Protein AF-A0A0F0GTG3-F1 (afdb_monomer_lite)

Structure (mmCIF, N/CA/C/O backbone):
data_AF-A0A0F0GTG3-F1
#
_entry.id   AF-A0A0F0GTG3-F1
#
loop_
_atom_site.group_PDB
_atom_site.id
_atom_site.type_symbol
_atom_site.label_atom_id
_atom_site.label_alt_id
_atom_site.label_comp_id
_atom_site.label_asym_id
_atom_site.label_entity_id
_atom_site.label_seq_id
_atom_site.pdbx_PDB_ins_code
_atom_site.Cartn_x
_atom_site.Cartn_y
_atom_site.Cartn_z
_atom_site.occupancy
_atom_site.B_iso_or_equiv
_atom_site.auth_seq_id
_atom_site.auth_comp_id
_atom_site.auth_asym_id
_atom_site.auth_atom_id
_atom_site.pdbx_PDB_model_num
ATOM 1 N N . MET A 1 1 ? -0.397 -5.990 19.016 1.00 82.50 1 MET A N 1
ATOM 2 C CA . MET A 1 1 ? -0.542 -4.554 19.360 1.00 82.50 1 MET A CA 1
ATOM 3 C C . MET A 1 1 ? -2.013 -4.167 19.309 1.00 82.50 1 MET A C 1
ATOM 5 O O . MET A 1 1 ? -2.714 -4.685 18.455 1.00 82.50 1 MET A O 1
ATOM 9 N N . ILE A 1 2 ? -2.481 -3.289 20.201 1.00 82.50 2 ILE A N 1
ATOM 10 C CA . ILE A 1 2 ? -3.852 -2.751 20.174 1.00 82.50 2 ILE A CA 1
ATOM 11 C C . ILE A 1 2 ? -3.775 -1.241 19.950 1.00 82.50 2 ILE A C 1
ATOM 13 O O . ILE A 1 2 ? -3.012 -0.567 20.640 1.00 82.50 2 ILE A O 1
ATOM 17 N N . GLY A 1 3 ? -4.567 -0.732 19.010 1.00 85.25 3 GLY A N 1
ATOM 18 C CA . GLY A 1 3 ? -4.735 0.693 18.735 1.00 85.25 3 GLY A CA 1
ATOM 19 C C . GLY A 1 3 ? -6.206 1.095 18.783 1.00 85.25 3 GLY A C 1
ATOM 20 O O . GLY A 1 3 ? -7.095 0.261 18.597 1.00 85.25 3 GLY A O 1
ATOM 21 N N . VAL A 1 4 ? -6.467 2.375 19.043 1.00 87.44 4 VAL A N 1
ATOM 22 C CA . VAL A 1 4 ? -7.812 2.954 18.969 1.00 87.44 4 VAL A CA 1
ATOM 23 C C . VAL A 1 4 ? -7.800 4.052 17.920 1.00 87.44 4 VAL A C 1
ATOM 25 O O . VAL A 1 4 ? -6.961 4.944 17.979 1.00 87.44 4 VAL A O 1
ATOM 28 N N . MET A 1 5 ? -8.735 3.971 16.981 1.00 88.19 5 MET A N 1
ATOM 29 C CA . MET A 1 5 ? -8.921 4.921 15.889 1.00 88.19 5 MET A CA 1
ATOM 30 C C . MET A 1 5 ? -10.388 5.333 15.841 1.00 88.19 5 MET A C 1
ATOM 32 O O . MET A 1 5 ? -11.281 4.520 16.082 1.00 88.19 5 MET A O 1
ATOM 36 N N . SER A 1 6 ? -10.660 6.593 15.535 1.00 90.12 6 SER A N 1
ATOM 37 C CA . SER A 1 6 ? -12.012 7.047 15.231 1.00 90.12 6 SER A CA 1
ATOM 38 C C . SER A 1 6 ? -12.576 6.320 14.003 1.00 90.12 6 SER A C 1
ATOM 40 O O . SER A 1 6 ? -11.860 5.680 13.230 1.00 90.12 6 SER A O 1
ATOM 42 N N . ARG A 1 7 ? -13.897 6.400 13.824 1.00 90.06 7 ARG A N 1
ATOM 43 C CA . ARG A 1 7 ? -14.556 5.785 12.663 1.00 90.06 7 ARG A CA 1
ATOM 44 C C . ARG A 1 7 ? -14.079 6.411 11.355 1.00 90.06 7 ARG A C 1
ATOM 46 O O . ARG A 1 7 ? -13.767 5.670 10.432 1.00 90.06 7 ARG A O 1
ATOM 53 N N . ASP A 1 8 ? -13.942 7.732 11.328 1.00 90.44 8 ASP A N 1
ATOM 54 C CA . ASP A 1 8 ? -13.494 8.479 10.152 1.00 90.44 8 ASP A CA 1
ATOM 55 C C . ASP A 1 8 ? -12.066 8.074 9.752 1.00 90.44 8 ASP A C 1
ATOM 57 O O . ASP A 1 8 ? -11.783 7.852 8.579 1.00 90.44 8 ASP A O 1
ATOM 61 N N . GLU A 1 9 ? -11.178 7.879 10.731 1.00 90.44 9 GLU A N 1
ATOM 62 C CA . GLU A 1 9 ? -9.817 7.376 10.507 1.00 90.44 9 GLU A CA 1
ATOM 63 C C . GLU A 1 9 ? -9.803 5.946 9.942 1.00 90.44 9 GLU A C 1
ATOM 65 O O . GLU A 1 9 ? -9.003 5.632 9.059 1.00 90.44 9 GLU A O 1
ATOM 70 N N . ILE A 1 10 ? -10.702 5.073 10.414 1.00 92.00 10 ILE A N 1
ATOM 71 C CA . ILE A 1 10 ? -10.854 3.709 9.884 1.00 92.00 10 ILE A CA 1
ATOM 72 C C . ILE A 1 10 ? -11.375 3.739 8.442 1.00 92.00 10 ILE A C 1
ATOM 74 O O . ILE A 1 10 ? -10.880 2.990 7.600 1.00 92.00 10 ILE A O 1
ATOM 78 N N . GLU A 1 11 ? -12.374 4.570 8.147 1.00 91.94 11 GLU A N 1
ATOM 79 C CA . GLU A 1 11 ? -12.932 4.721 6.799 1.00 91.94 11 GLU A CA 1
ATOM 80 C C . GLU A 1 11 ? -11.902 5.296 5.824 1.00 91.94 11 GLU A C 1
ATOM 82 O O . GLU A 1 11 ? -11.742 4.777 4.717 1.00 91.94 11 GLU A O 1
ATOM 87 N N . LEU A 1 12 ? -11.141 6.302 6.259 1.00 92.88 12 LEU A N 1
ATOM 88 C CA . LEU A 1 12 ? -10.062 6.886 5.474 1.00 92.88 12 LEU A CA 1
ATOM 89 C C . LEU A 1 12 ? -8.970 5.851 5.169 1.00 92.88 12 LEU A C 1
ATOM 91 O O . LEU A 1 12 ? -8.564 5.703 4.016 1.00 92.88 12 LEU A O 1
ATOM 95 N N . LEU A 1 13 ? -8.545 5.070 6.168 1.00 93.62 13 LEU A N 1
ATOM 96 C CA . LEU A 1 13 ? -7.540 4.026 5.966 1.00 93.62 13 LEU A CA 1
ATOM 97 C C . LEU A 1 13 ? -8.042 2.900 5.051 1.00 93.62 13 LEU A C 1
ATOM 99 O O . LEU A 1 13 ? -7.274 2.409 4.222 1.00 93.62 13 LEU A O 1
ATOM 103 N N . ARG A 1 14 ? -9.328 2.521 5.138 1.00 95.25 14 ARG A N 1
ATOM 104 C CA . ARG A 1 14 ? -9.941 1.602 4.159 1.00 95.25 14 ARG A CA 1
ATOM 105 C C . ARG A 1 14 ? -9.868 2.174 2.754 1.00 95.25 14 ARG A C 1
ATOM 107 O O . ARG A 1 14 ? -9.417 1.475 1.859 1.00 95.25 14 ARG A O 1
ATOM 114 N N . SER A 1 15 ? -10.255 3.437 2.574 1.00 95.75 15 SER A N 1
ATOM 115 C CA . SER A 1 15 ? -10.224 4.094 1.266 1.00 95.75 15 SER A CA 1
ATOM 116 C 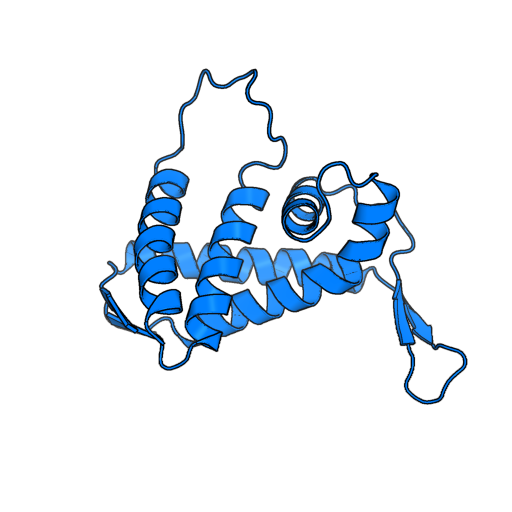C . SER A 1 15 ? -8.816 4.100 0.667 1.00 95.75 15 SER A C 1
ATOM 118 O O . SER A 1 15 ? -8.661 3.852 -0.529 1.00 95.75 15 SER A O 1
ATOM 120 N N . TYR A 1 16 ? -7.785 4.355 1.476 1.00 95.75 16 TYR A N 1
ATOM 121 C CA . TYR A 1 16 ? -6.400 4.282 1.015 1.00 95.75 16 TYR A CA 1
ATOM 122 C C . TYR A 1 16 ? -5.975 2.855 0.659 1.00 95.75 16 TYR A C 1
ATOM 124 O O . TYR A 1 16 ? -5.391 2.641 -0.404 1.00 95.75 16 TYR A O 1
ATOM 132 N N . ALA A 1 17 ? -6.297 1.872 1.502 1.00 96.94 17 ALA A N 1
ATOM 133 C CA . ALA A 1 17 ? -5.963 0.476 1.243 1.00 96.94 17 ALA A CA 1
ATOM 134 C C . ALA A 1 17 ? -6.666 -0.062 -0.016 1.00 96.94 17 ALA A C 1
ATOM 136 O O . ALA A 1 17 ? -6.006 -0.642 -0.877 1.00 96.94 17 ALA A O 1
ATOM 137 N N . ASP A 1 18 ? -7.966 0.190 -0.176 1.00 97.88 18 ASP A N 1
ATOM 138 C CA . ASP A 1 18 ? -8.721 -0.165 -1.383 1.00 97.88 18 ASP A CA 1
ATOM 139 C C . ASP A 1 18 ? -8.161 0.548 -2.623 1.00 97.88 18 ASP A C 1
ATOM 141 O O . ASP A 1 18 ? -7.997 -0.068 -3.680 1.00 97.88 18 ASP A O 1
ATOM 145 N N . GLY A 1 19 ? -7.803 1.830 -2.492 1.00 97.06 19 GLY A N 1
ATOM 146 C CA . GLY A 1 19 ? -7.165 2.609 -3.551 1.00 97.06 19 GLY A CA 1
ATOM 147 C C . GLY A 1 19 ? -5.839 2.004 -4.017 1.00 97.06 19 GLY A C 1
ATOM 148 O O . GLY A 1 19 ? -5.613 1.888 -5.224 1.00 97.06 19 GLY A O 1
ATOM 149 N N . LEU A 1 20 ? -4.990 1.559 -3.086 1.00 96.75 20 LEU A N 1
ATOM 150 C CA . LEU A 1 20 ? -3.725 0.891 -3.404 1.00 96.75 20 LEU A CA 1
ATOM 151 C C . LEU A 1 20 ? -3.928 -0.488 -4.034 1.00 96.75 20 LEU A C 1
ATOM 153 O O . LEU A 1 20 ? -3.237 -0.809 -5.002 1.00 96.75 20 LEU A O 1
ATOM 157 N N . VAL A 1 21 ? -4.888 -1.283 -3.545 1.00 97.88 21 VAL A N 1
ATOM 158 C CA . VAL A 1 21 ? -5.248 -2.565 -4.177 1.00 97.88 21 VAL A CA 1
ATOM 159 C C . VAL A 1 21 ? -5.666 -2.329 -5.624 1.00 97.88 21 VAL A C 1
ATOM 161 O O . VAL A 1 21 ? -5.110 -2.953 -6.526 1.00 97.88 21 VAL A O 1
ATOM 164 N N . LEU A 1 22 ? -6.582 -1.388 -5.859 1.00 97.25 22 LEU A N 1
ATOM 165 C CA . LEU A 1 22 ? -7.077 -1.077 -7.197 1.00 97.25 22 LEU A CA 1
ATOM 166 C C . LEU A 1 22 ? -5.963 -0.559 -8.118 1.00 97.25 22 LEU A C 1
ATOM 168 O O . LEU A 1 22 ? -5.884 -0.974 -9.275 1.00 97.25 22 LEU A O 1
ATOM 172 N N . LEU A 1 23 ? -5.106 0.339 -7.621 1.00 95.31 23 LEU A N 1
ATOM 173 C CA . LEU A 1 23 ? -3.974 0.886 -8.372 1.00 95.31 23 LEU A CA 1
ATOM 174 C C . LEU A 1 23 ? -3.011 -0.227 -8.806 1.00 95.31 23 LEU A C 1
ATOM 176 O O . LEU A 1 23 ? -2.687 -0.336 -9.992 1.00 95.31 23 LEU A O 1
ATOM 180 N N . ALA A 1 24 ? -2.605 -1.078 -7.861 1.00 95.50 24 ALA A N 1
ATOM 181 C CA . ALA A 1 24 ? -1.692 -2.186 -8.104 1.00 95.50 24 ALA A CA 1
ATOM 182 C C . ALA A 1 24 ? -2.300 -3.221 -9.060 1.00 95.50 24 ALA A C 1
ATOM 184 O O . ALA A 1 24 ? -1.681 -3.567 -10.064 1.00 95.50 24 ALA A O 1
ATOM 185 N N . GLU A 1 25 ? -3.524 -3.689 -8.801 1.00 95.12 25 GLU A N 1
ATOM 186 C CA . GLU A 1 25 ? -4.197 -4.689 -9.638 1.00 95.12 25 GLU A CA 1
ATOM 187 C C . GLU A 1 25 ? -4.412 -4.195 -11.066 1.00 95.12 25 GLU A C 1
ATOM 189 O O . GLU A 1 25 ? -4.151 -4.928 -12.021 1.00 95.12 25 GLU A O 1
ATOM 194 N N . ARG A 1 26 ? -4.846 -2.940 -11.236 1.00 93.88 26 ARG A N 1
ATOM 195 C CA . ARG A 1 26 ? -5.077 -2.361 -12.562 1.00 93.88 26 ARG A CA 1
ATOM 196 C C . ARG A 1 26 ? -3.793 -2.288 -13.379 1.00 93.88 26 ARG A C 1
ATOM 198 O O . ARG A 1 26 ? -3.832 -2.506 -14.591 1.00 93.88 26 ARG A O 1
ATOM 205 N N . TRP A 1 27 ? -2.670 -1.970 -12.744 1.00 92.94 27 TRP A N 1
ATOM 206 C CA . TRP A 1 27 ? -1.383 -1.958 -13.428 1.00 92.94 27 TRP A CA 1
ATOM 207 C C . TRP A 1 27 ? -0.883 -3.378 -13.717 1.00 92.94 27 TRP A C 1
ATOM 209 O O . TRP A 1 27 ? -0.490 -3.673 -14.844 1.00 92.94 27 TRP A O 1
ATOM 219 N N . LEU A 1 28 ? -0.985 -4.292 -12.748 1.00 92.56 28 LEU A N 1
ATOM 220 C CA . LEU A 1 28 ? -0.588 -5.694 -12.910 1.00 92.56 28 LEU A CA 1
ATOM 221 C C . LEU A 1 28 ? -1.405 -6.418 -13.987 1.00 92.56 28 LEU A C 1
ATOM 223 O O . LEU A 1 28 ? -0.856 -7.258 -14.693 1.00 92.56 28 LEU A O 1
ATOM 227 N N . ALA A 1 29 ? -2.675 -6.057 -14.181 1.00 92.31 29 ALA A N 1
ATOM 228 C CA . ALA A 1 29 ? -3.518 -6.593 -15.251 1.00 92.31 29 ALA A CA 1
ATOM 229 C C . ALA A 1 29 ? -3.000 -6.268 -16.667 1.00 92.31 29 ALA A C 1
ATOM 231 O O . ALA A 1 29 ? -3.397 -6.925 -17.627 1.00 92.31 29 ALA A O 1
ATOM 232 N N . ARG A 1 30 ? -2.116 -5.268 -16.808 1.00 89.62 30 ARG A N 1
ATOM 233 C CA . ARG A 1 30 ? -1.434 -4.932 -18.070 1.00 89.62 30 ARG A CA 1
ATOM 234 C C . ARG A 1 30 ? -0.131 -5.707 -18.263 1.00 89.62 30 ARG A C 1
ATOM 236 O O . ARG A 1 30 ? 0.420 -5.695 -19.359 1.00 89.62 30 ARG A O 1
ATOM 243 N N . CYS A 1 31 ? 0.380 -6.352 -17.216 1.00 90.69 31 CYS A N 1
ATOM 244 C CA . CYS A 1 31 ? 1.591 -7.154 -17.298 1.00 90.69 31 CYS A CA 1
ATOM 245 C C . CYS A 1 31 ? 1.292 -8.512 -17.930 1.00 90.69 31 CYS A C 1
ATOM 247 O O . CYS A 1 31 ? 0.232 -9.104 -17.718 1.00 90.69 31 CYS A O 1
ATOM 249 N N . ARG A 1 32 ? 2.269 -9.057 -18.653 1.00 89.19 32 ARG A N 1
ATOM 250 C CA . ARG A 1 32 ? 2.193 -10.423 -19.175 1.00 89.19 32 ARG A CA 1
ATOM 251 C C . ARG A 1 32 ? 2.951 -11.388 -18.279 1.00 89.19 32 ARG A C 1
ATOM 253 O O . ARG A 1 32 ? 4.015 -11.066 -17.752 1.00 89.19 32 ARG A O 1
ATOM 260 N N . TRP A 1 33 ? 2.441 -12.607 -18.149 1.00 87.50 33 TRP A N 1
ATOM 261 C CA . TRP A 1 33 ? 3.200 -13.692 -17.540 1.00 87.50 33 TRP A CA 1
ATOM 262 C C . TRP A 1 33 ? 4.204 -14.255 -18.547 1.00 87.50 33 TRP A C 1
ATOM 264 O O . TRP A 1 33 ? 3.827 -14.688 -19.635 1.00 87.50 33 TRP A O 1
ATOM 274 N N . VAL A 1 34 ? 5.481 -14.278 -18.175 1.00 85.94 34 VAL A N 1
ATOM 275 C CA . VAL A 1 34 ? 6.548 -14.904 -18.958 1.00 85.94 34 VAL A CA 1
ATOM 276 C C . VAL A 1 34 ? 6.988 -16.168 -18.234 1.00 85.94 34 VAL A C 1
ATOM 278 O O . VAL A 1 34 ? 7.521 -16.102 -17.127 1.00 85.94 34 VAL A O 1
ATOM 281 N N . THR A 1 35 ? 6.768 -17.326 -18.856 1.00 86.94 35 THR A N 1
ATOM 282 C CA . THR A 1 35 ? 7.253 -18.617 -18.352 1.00 86.94 35 THR A CA 1
ATOM 283 C C . THR A 1 35 ? 8.768 -18.702 -18.494 1.00 86.94 35 THR A C 1
ATOM 285 O O . THR A 1 35 ? 9.309 -18.432 -19.566 1.00 86.94 35 THR A O 1
ATOM 288 N N . GLY A 1 36 ? 9.451 -19.087 -17.422 1.00 81.31 36 GLY A N 1
ATOM 289 C CA . GLY A 1 36 ? 10.883 -19.339 -17.422 1.00 81.31 36 GLY A CA 1
ATOM 290 C C . GLY A 1 36 ? 11.237 -20.712 -17.995 1.00 81.31 36 GLY A C 1
ATOM 291 O O . GLY A 1 36 ? 10.377 -21.529 -18.325 1.00 81.31 36 GLY A O 1
ATOM 292 N N . SER A 1 37 ? 12.539 -20.963 -18.121 1.00 80.75 37 SER A N 1
ATOM 293 C CA . SER A 1 37 ? 13.088 -22.208 -18.673 1.00 80.75 37 SER A CA 1
ATOM 294 C C . SER A 1 37 ? 13.010 -23.398 -17.710 1.00 80.75 37 SER A C 1
ATOM 296 O O . SER A 1 37 ? 13.195 -24.539 -18.131 1.00 80.75 37 SER A O 1
ATOM 298 N N . THR A 1 38 ? 12.732 -23.160 -16.426 1.00 79.25 38 THR A N 1
ATOM 299 C CA . THR A 1 38 ? 12.564 -24.215 -15.418 1.00 79.25 38 THR A CA 1
ATOM 300 C C . THR A 1 38 ? 11.094 -24.403 -15.064 1.00 79.25 38 THR A C 1
ATOM 302 O O . THR A 1 38 ? 10.300 -23.465 -15.053 1.00 79.25 38 THR A O 1
ATOM 305 N N . ARG A 1 39 ? 10.701 -25.643 -14.762 1.00 70.06 39 ARG A N 1
ATOM 306 C CA . ARG A 1 39 ? 9.313 -25.960 -14.417 1.00 70.06 39 ARG A CA 1
ATOM 307 C C . ARG A 1 39 ? 8.890 -25.182 -13.168 1.00 70.06 39 ARG A C 1
ATOM 309 O O . ARG A 1 39 ? 9.491 -25.344 -12.113 1.00 70.06 39 ARG A O 1
ATOM 316 N N . GLY A 1 40 ? 7.844 -24.372 -13.304 1.00 74.44 40 GLY A N 1
ATOM 317 C CA . GLY A 1 40 ? 7.335 -23.524 -12.225 1.00 74.44 40 GLY A CA 1
ATOM 318 C C . GLY A 1 40 ? 8.060 -22.186 -12.076 1.00 74.44 40 GLY A C 1
ATOM 319 O O . GLY A 1 40 ? 7.632 -21.386 -11.251 1.00 74.44 40 GLY A O 1
ATOM 320 N N . SER A 1 41 ? 9.098 -21.900 -12.874 1.00 76.19 41 SER A N 1
ATOM 321 C CA . SER A 1 41 ? 9.596 -20.532 -12.975 1.00 76.19 41 SER A CA 1
ATOM 322 C C . SER A 1 41 ? 8.770 -19.757 -13.986 1.00 76.19 41 SER A C 1
ATOM 324 O O . SER A 1 41 ? 8.452 -20.209 -15.085 1.00 76.19 41 SER A O 1
ATOM 326 N N . GLY A 1 42 ? 8.391 -18.563 -13.586 1.00 79.69 42 GLY A N 1
ATOM 327 C CA . GLY A 1 42 ? 7.744 -17.581 -14.418 1.00 79.69 42 GLY A CA 1
ATOM 328 C C . GLY A 1 42 ? 7.618 -16.311 -13.607 1.00 79.69 42 GLY A C 1
ATOM 32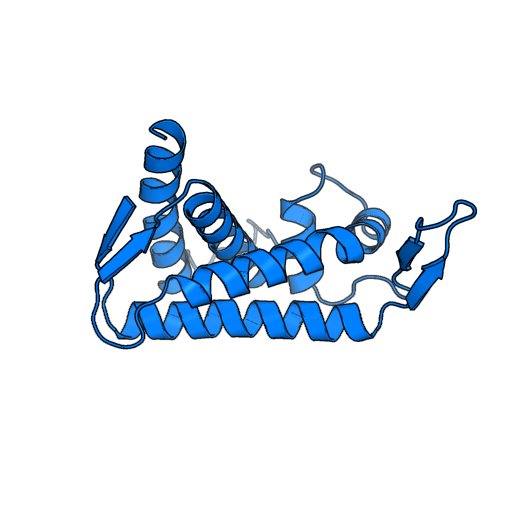9 O O . GLY A 1 42 ? 7.752 -16.327 -12.382 1.00 79.69 42 GLY A O 1
ATOM 330 N N . ARG A 1 43 ? 7.436 -15.200 -14.299 1.00 84.19 43 ARG A N 1
ATOM 331 C CA . ARG A 1 43 ? 7.279 -13.909 -13.648 1.00 84.19 43 ARG A CA 1
ATOM 332 C C . ARG A 1 43 ? 6.366 -13.022 -14.457 1.00 84.19 43 ARG A C 1
ATOM 334 O O . ARG A 1 43 ? 6.270 -13.165 -15.678 1.00 84.19 43 ARG A O 1
ATOM 341 N N . LEU A 1 44 ? 5.752 -12.074 -13.769 1.00 85.38 44 LEU A N 1
ATOM 342 C CA . LEU A 1 44 ? 5.120 -10.956 -14.436 1.00 85.38 44 LEU A CA 1
ATOM 343 C C . LEU A 1 44 ? 6.196 -10.064 -15.051 1.00 85.38 44 LEU A C 1
ATOM 345 O O . LEU A 1 44 ? 7.260 -9.837 -14.475 1.00 85.38 44 LEU A O 1
ATOM 349 N N . PHE A 1 45 ? 5.910 -9.603 -16.256 1.00 84.38 45 PHE A N 1
ATOM 350 C CA . PHE A 1 45 ? 6.753 -8.712 -17.021 1.00 84.38 45 PHE A CA 1
ATOM 351 C C . PHE A 1 45 ? 5.896 -7.561 -17.536 1.00 84.38 45 PHE A C 1
ATOM 353 O O . PHE A 1 45 ? 4.826 -7.789 -18.109 1.00 84.38 45 PHE A O 1
ATOM 360 N N . ALA A 1 46 ? 6.375 -6.340 -17.325 1.00 84.44 46 ALA A N 1
ATOM 361 C CA . ALA A 1 46 ? 5.774 -5.144 -17.883 1.00 84.44 46 ALA A CA 1
ATOM 362 C C . ALA A 1 46 ? 6.328 -4.905 -19.289 1.00 84.44 46 ALA A C 1
ATOM 364 O O . ALA A 1 46 ? 7.538 -4.785 -19.471 1.00 84.44 46 ALA A O 1
ATOM 365 N N . ASP A 1 47 ? 5.438 -4.852 -20.278 1.00 78.06 47 ASP A N 1
ATOM 366 C CA . ASP A 1 47 ? 5.806 -4.551 -21.668 1.00 78.06 47 ASP A CA 1
ATOM 367 C C . ASP A 1 47 ? 6.049 -3.058 -21.908 1.00 78.06 47 ASP A C 1
ATOM 369 O O . ASP A 1 47 ? 6.695 -2.681 -22.885 1.00 78.06 47 ASP A O 1
ATOM 373 N N . GLU A 1 48 ? 5.564 -2.220 -20.996 1.00 81.56 48 GLU A N 1
ATOM 374 C CA . GLU A 1 48 ? 5.684 -0.770 -21.045 1.00 81.56 48 GLU A CA 1
ATOM 375 C C . GLU A 1 48 ? 6.356 -0.251 -19.768 1.00 81.56 48 GLU A C 1
ATOM 377 O O . GLU A 1 48 ? 6.170 -0.838 -18.694 1.00 81.56 48 GLU A O 1
ATOM 382 N N . PRO A 1 49 ? 7.114 0.856 -19.856 1.00 86.62 49 PRO A N 1
ATOM 383 C CA . PRO A 1 49 ? 7.639 1.531 -18.680 1.00 86.62 49 PRO A CA 1
ATOM 384 C C . PRO A 1 49 ? 6.531 1.972 -17.717 1.00 86.62 49 PRO A C 1
ATOM 386 O O . PRO A 1 49 ? 5.389 2.242 -18.103 1.00 86.62 49 PRO A O 1
ATOM 389 N N . VAL A 1 50 ? 6.882 2.098 -16.439 1.00 88.31 50 VAL A N 1
ATOM 390 C CA . VAL A 1 50 ? 6.003 2.722 -15.447 1.00 88.31 50 VAL A CA 1
ATOM 391 C C . VAL A 1 50 ? 5.916 4.219 -15.738 1.00 88.31 50 VAL A C 1
ATOM 393 O O . VAL A 1 50 ? 6.873 4.956 -15.532 1.00 88.31 50 VAL A O 1
ATOM 396 N N . HIS A 1 51 ? 4.748 4.660 -16.204 1.00 87.75 51 HIS A N 1
ATOM 397 C CA . HIS A 1 51 ? 4.438 6.076 -16.427 1.00 87.75 51 HIS A CA 1
ATOM 398 C C . HIS A 1 51 ? 3.554 6.690 -15.334 1.00 87.75 51 HIS A C 1
ATOM 400 O O . HIS A 1 51 ? 3.445 7.907 -15.259 1.00 87.75 51 HIS A O 1
ATOM 406 N N . ASP A 1 52 ? 2.893 5.869 -14.508 1.00 91.25 52 ASP A N 1
ATOM 407 C CA . ASP A 1 52 ? 2.122 6.374 -13.367 1.00 91.25 52 ASP A CA 1
ATOM 408 C C . ASP A 1 52 ? 3.097 6.717 -12.238 1.00 91.25 52 ASP A C 1
ATOM 410 O O . ASP A 1 52 ? 3.767 5.838 -11.692 1.00 91.25 52 ASP A O 1
ATOM 414 N N . GLU A 1 53 ? 3.190 8.001 -11.913 1.00 92.06 53 GLU A N 1
ATOM 415 C CA . GLU A 1 53 ? 4.182 8.525 -10.976 1.00 92.06 53 GLU A CA 1
ATOM 416 C C . GLU A 1 53 ? 3.963 7.997 -9.555 1.00 92.06 53 GLU A C 1
ATOM 418 O O . GLU A 1 53 ? 4.928 7.792 -8.824 1.00 92.06 53 GLU A O 1
ATOM 423 N N . ARG A 1 54 ? 2.718 7.669 -9.187 1.00 94.00 54 ARG A N 1
ATOM 424 C CA . ARG A 1 54 ? 2.395 7.073 -7.882 1.00 94.00 54 ARG A CA 1
ATOM 425 C C . ARG A 1 54 ? 2.934 5.656 -7.790 1.00 94.00 54 ARG A C 1
ATOM 427 O O . ARG A 1 54 ? 3.497 5.271 -6.775 1.00 94.00 54 ARG A O 1
ATOM 434 N N . ILE A 1 55 ? 2.802 4.885 -8.871 1.00 93.88 55 ILE A N 1
ATOM 435 C CA . ILE A 1 55 ? 3.391 3.543 -8.955 1.00 93.88 55 ILE A CA 1
ATOM 436 C C . ILE A 1 55 ? 4.913 3.638 -8.928 1.00 93.88 55 ILE A C 1
ATOM 438 O O . ILE A 1 55 ? 5.551 2.869 -8.214 1.00 93.88 55 ILE A O 1
ATOM 442 N N . ALA A 1 56 ? 5.494 4.581 -9.672 1.00 93.81 56 ALA A N 1
ATOM 443 C CA . ALA A 1 56 ? 6.935 4.789 -9.657 1.00 93.81 56 ALA A CA 1
ATOM 444 C C . ALA A 1 56 ? 7.437 5.132 -8.247 1.00 93.81 56 ALA A C 1
ATOM 446 O O . ALA A 1 56 ? 8.436 4.568 -7.812 1.00 93.81 56 ALA A O 1
ATOM 447 N N . ALA A 1 57 ? 6.730 5.999 -7.520 1.00 93.62 57 ALA A N 1
ATOM 448 C CA . ALA A 1 57 ? 7.076 6.388 -6.159 1.00 93.62 57 ALA A CA 1
ATOM 449 C C . ALA A 1 57 ? 6.941 5.238 -5.156 1.00 93.62 57 ALA A C 1
ATOM 451 O O . ALA A 1 57 ? 7.891 4.976 -4.427 1.00 93.62 57 ALA A O 1
ATOM 452 N N . ILE A 1 58 ? 5.837 4.481 -5.192 1.00 95.19 58 ILE A N 1
ATOM 453 C CA . ILE A 1 58 ? 5.689 3.264 -4.375 1.00 95.19 58 ILE A CA 1
ATOM 454 C C . ILE A 1 58 ? 6.867 2.320 -4.623 1.00 95.19 58 ILE A C 1
ATOM 456 O O . ILE A 1 58 ? 7.490 1.844 -3.686 1.00 95.19 58 ILE A O 1
ATOM 460 N N . VAL A 1 59 ? 7.206 2.043 -5.884 1.00 94.88 59 VAL A N 1
ATOM 461 C CA . VAL A 1 59 ? 8.292 1.106 -6.206 1.00 94.88 59 VAL A CA 1
ATOM 462 C C . VAL A 1 59 ? 9.652 1.644 -5.759 1.00 94.88 59 VAL A C 1
ATOM 464 O O . VAL A 1 59 ? 10.474 0.854 -5.301 1.00 94.88 59 VAL A O 1
ATOM 467 N N . ARG A 1 60 ? 9.884 2.961 -5.847 1.00 93.62 60 ARG A N 1
ATOM 468 C CA . ARG A 1 60 ? 11.124 3.611 -5.387 1.00 93.62 60 ARG A CA 1
ATOM 469 C C . ARG A 1 60 ? 11.404 3.381 -3.901 1.00 93.62 60 ARG A C 1
ATOM 471 O O . ARG A 1 60 ? 12.568 3.203 -3.564 1.00 93.62 60 ARG A O 1
ATOM 478 N N . GLU A 1 61 ? 10.378 3.289 -3.056 1.00 92.00 61 GLU A N 1
ATOM 479 C CA . GLU A 1 61 ? 10.544 2.973 -1.625 1.00 92.00 61 GLU A CA 1
ATOM 480 C C . GLU A 1 61 ? 11.111 1.566 -1.369 1.00 92.00 61 GLU A C 1
ATOM 482 O O . GLU A 1 61 ? 11.713 1.310 -0.328 1.00 92.00 61 GLU A O 1
ATOM 487 N N . HIS A 1 62 ? 10.952 0.641 -2.321 1.00 92.50 62 HIS A N 1
ATOM 488 C CA . HIS A 1 62 ? 11.322 -0.772 -2.151 1.00 92.50 62 HIS A CA 1
ATOM 489 C C . HIS A 1 62 ? 12.574 -1.184 -2.9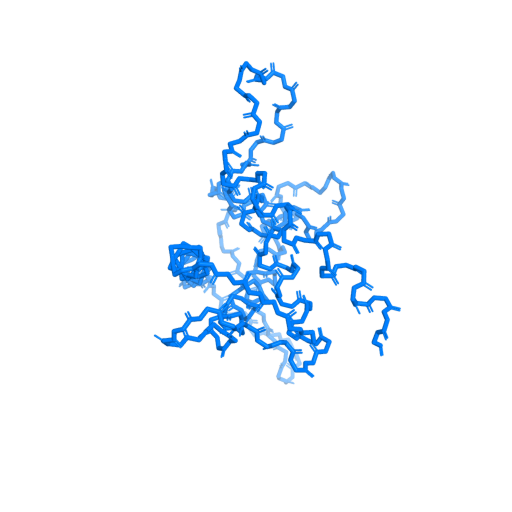26 1.00 92.50 62 HIS A C 1
ATOM 491 O O . HIS A 1 62 ? 12.955 -2.357 -2.908 1.00 92.50 62 HIS A O 1
ATOM 497 N N . VAL A 1 63 ? 13.220 -0.251 -3.623 1.00 90.25 63 VAL A N 1
ATOM 498 C CA . VAL A 1 63 ? 14.426 -0.509 -4.422 1.00 90.25 63 VAL A CA 1
ATOM 499 C C . VAL A 1 63 ? 15.582 0.380 -3.957 1.00 90.25 63 VAL A C 1
ATOM 501 O O . VAL A 1 63 ? 15.363 1.360 -3.246 1.00 90.25 63 VAL A O 1
ATOM 504 N N . PRO A 1 64 ? 16.839 0.068 -4.324 1.00 88.38 64 PRO A N 1
ATOM 505 C CA . PRO A 1 64 ? 17.973 0.904 -3.950 1.00 88.38 64 PRO A CA 1
ATOM 506 C C . PRO A 1 64 ? 17.804 2.362 -4.397 1.00 88.38 64 PRO A C 1
ATOM 508 O O . PRO A 1 64 ? 17.367 2.640 -5.516 1.00 88.38 64 PRO A O 1
ATOM 511 N N . ALA A 1 65 ? 18.209 3.294 -3.533 1.00 86.19 65 ALA A N 1
ATOM 512 C CA . ALA A 1 65 ? 18.185 4.717 -3.845 1.00 86.19 65 ALA A CA 1
ATOM 513 C C . ALA A 1 65 ? 18.983 5.019 -5.127 1.00 86.19 65 ALA A C 1
ATOM 515 O O . ALA A 1 65 ? 20.101 4.532 -5.307 1.00 86.19 65 ALA A O 1
ATOM 516 N N . GLY A 1 66 ? 18.408 5.844 -6.006 1.00 84.50 66 GLY A N 1
ATOM 517 C CA . GLY A 1 66 ? 19.002 6.178 -7.303 1.00 84.50 66 GLY A CA 1
ATOM 518 C C . GLY A 1 66 ? 18.763 5.143 -8.408 1.00 84.50 66 GLY A C 1
ATOM 519 O O . GLY A 1 66 ? 19.388 5.257 -9.461 1.00 84.50 66 GLY A O 1
ATOM 520 N N . ALA A 1 67 ? 17.876 4.163 -8.191 1.00 87.75 67 ALA A N 1
ATOM 521 C CA . ALA A 1 67 ? 17.446 3.234 -9.231 1.00 87.75 67 ALA A CA 1
ATOM 522 C C . ALA A 1 67 ? 16.953 3.983 -10.482 1.00 87.75 67 ALA A C 1
ATOM 524 O O . ALA A 1 67 ? 16.153 4.920 -10.397 1.00 87.75 67 ALA A O 1
ATOM 525 N N . ALA A 1 68 ? 17.426 3.557 -11.650 1.00 88.81 68 ALA A N 1
ATOM 526 C CA . ALA A 1 68 ? 17.017 4.124 -12.927 1.00 88.81 68 ALA A CA 1
ATOM 527 C C . ALA A 1 68 ? 15.564 3.741 -13.265 1.00 88.81 68 ALA A C 1
ATOM 529 O O . ALA A 1 68 ? 15.061 2.708 -12.828 1.00 88.81 68 ALA A O 1
ATOM 530 N N . ASP A 1 69 ? 14.887 4.509 -14.122 1.00 86.94 69 ASP A N 1
ATOM 531 C CA . ASP A 1 69 ? 13.464 4.273 -14.444 1.00 86.94 69 ASP A CA 1
ATOM 532 C C . ASP A 1 69 ? 13.177 2.884 -15.048 1.00 86.94 69 ASP A C 1
ATOM 534 O O . ASP A 1 69 ? 12.097 2.307 -14.867 1.00 86.94 69 ASP A O 1
ATOM 538 N N . TRP A 1 70 ? 14.157 2.298 -15.744 1.00 87.19 70 TRP A N 1
ATOM 539 C CA . TRP A 1 70 ? 14.040 0.928 -16.243 1.00 87.19 70 TRP A CA 1
ATOM 540 C C . TRP A 1 70 ? 14.080 -0.106 -15.105 1.00 87.19 70 TRP A C 1
ATOM 542 O O . TRP A 1 70 ? 13.402 -1.129 -15.200 1.00 87.19 70 TRP A O 1
ATOM 552 N N . GLU A 1 71 ? 14.815 0.162 -14.019 1.00 90.50 71 GLU A N 1
ATOM 553 C CA . GLU A 1 71 ? 14.840 -0.678 -12.815 1.00 90.50 71 GLU A CA 1
ATOM 554 C C . GLU A 1 71 ? 13.509 -0.577 -12.073 1.00 90.50 71 GLU A C 1
ATOM 556 O O . GLU A 1 71 ? 12.967 -1.597 -11.659 1.00 90.50 71 GLU A O 1
ATOM 561 N N . ILE A 1 72 ? 12.923 0.621 -11.991 1.00 90.88 72 ILE A N 1
ATOM 562 C CA . ILE A 1 72 ? 11.571 0.813 -11.442 1.00 90.88 72 ILE A CA 1
ATOM 563 C C . ILE A 1 72 ? 10.559 -0.043 -12.209 1.00 90.88 72 ILE A C 1
ATOM 565 O O . ILE A 1 72 ? 9.778 -0.789 -11.619 1.00 90.88 72 ILE A O 1
ATOM 569 N N . SER A 1 73 ? 10.618 -0.008 -13.539 1.00 90.12 73 SER A N 1
ATOM 570 C CA . SER A 1 73 ? 9.720 -0.798 -14.389 1.00 90.12 73 SER A CA 1
ATOM 571 C C . SER A 1 73 ? 9.948 -2.308 -14.254 1.00 90.12 73 SER A C 1
ATOM 573 O O . SER A 1 73 ? 9.011 -3.097 -14.372 1.00 90.12 73 SER A O 1
ATOM 575 N N . TRP A 1 74 ? 11.184 -2.719 -13.969 1.00 89.94 74 TRP A N 1
ATOM 576 C CA . TRP A 1 74 ? 11.541 -4.109 -13.708 1.00 89.94 74 TRP A CA 1
ATOM 577 C C . TRP A 1 74 ? 11.046 -4.616 -12.350 1.00 89.94 74 TRP A C 1
ATOM 579 O O . TRP A 1 74 ? 10.623 -5.769 -12.250 1.00 89.94 74 TRP A O 1
ATOM 589 N N . TRP A 1 75 ? 11.104 -3.776 -11.316 1.00 92.25 75 TRP A N 1
ATOM 590 C CA . TRP A 1 75 ? 10.708 -4.125 -9.952 1.00 92.25 75 TRP A CA 1
ATOM 591 C C . TRP A 1 75 ? 9.208 -3.983 -9.700 1.00 92.25 75 TRP A C 1
ATOM 593 O O . TRP A 1 75 ?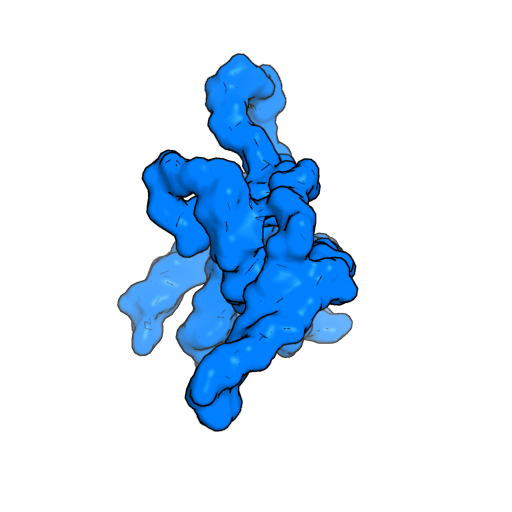 8.670 -4.706 -8.864 1.00 92.25 75 TRP A O 1
ATOM 603 N N . ALA A 1 76 ? 8.499 -3.142 -10.454 1.00 93.56 76 ALA A N 1
ATOM 604 C CA . ALA A 1 76 ? 7.061 -2.935 -10.289 1.00 93.56 76 ALA A CA 1
ATOM 605 C C . ALA A 1 76 ? 6.220 -4.237 -10.271 1.00 93.56 76 ALA A C 1
ATOM 607 O O . ALA A 1 76 ? 5.395 -4.386 -9.365 1.00 93.56 76 ALA A O 1
ATOM 608 N N . PRO A 1 77 ? 6.442 -5.238 -11.152 1.00 92.88 77 PRO A N 1
ATOM 609 C CA . PRO A 1 77 ? 5.715 -6.510 -11.103 1.00 92.88 77 PRO A CA 1
ATOM 610 C C . PRO A 1 77 ? 6.035 -7.394 -9.886 1.00 92.88 77 PRO A C 1
ATOM 612 O O . PRO A 1 77 ? 5.350 -8.394 -9.680 1.00 92.88 77 PRO A O 1
ATOM 615 N N . VAL A 1 78 ? 7.070 -7.060 -9.108 1.00 91.75 78 VAL A N 1
ATOM 616 C CA . VAL A 1 78 ? 7.453 -7.735 -7.856 1.00 91.75 78 VAL A CA 1
ATOM 617 C C . VAL A 1 78 ? 6.918 -6.965 -6.647 1.00 91.75 78 VAL A C 1
ATOM 619 O O . VAL A 1 78 ? 6.309 -7.565 -5.767 1.00 91.75 78 VAL A O 1
ATOM 622 N N . CYS A 1 79 ? 7.069 -5.639 -6.631 1.00 94.06 79 CYS A N 1
ATOM 623 C CA . CYS A 1 79 ? 6.663 -4.795 -5.506 1.00 94.06 79 CYS A CA 1
ATOM 624 C C . CYS A 1 79 ? 5.139 -4.622 -5.407 1.00 94.06 79 CYS A C 1
ATOM 626 O O . CYS A 1 79 ? 4.581 -4.681 -4.315 1.00 94.06 79 CYS A O 1
ATOM 628 N N . LEU A 1 80 ? 4.436 -4.433 -6.529 1.00 95.25 80 LEU A N 1
ATOM 629 C CA . LEU A 1 80 ? 2.996 -4.146 -6.502 1.00 95.25 80 LEU A CA 1
ATOM 630 C C . LEU A 1 80 ? 2.126 -5.306 -5.985 1.00 95.25 80 LEU A C 1
ATOM 632 O O . LEU A 1 80 ? 1.155 -5.030 -5.275 1.00 95.25 80 LEU A O 1
ATOM 636 N N . PRO A 1 81 ? 2.430 -6.592 -6.264 1.00 95.19 81 PRO A N 1
ATOM 637 C CA . PRO A 1 81 ? 1.735 -7.700 -5.613 1.00 95.19 81 PRO A CA 1
ATOM 638 C C . PRO A 1 81 ? 1.871 -7.677 -4.087 1.00 95.19 81 PRO A C 1
ATOM 640 O O . PRO A 1 81 ? 0.894 -7.946 -3.389 1.00 95.19 81 PRO A O 1
ATOM 643 N N . GLU A 1 82 ? 3.051 -7.329 -3.566 1.00 95.94 82 GLU A N 1
ATOM 644 C CA . GLU A 1 82 ? 3.299 -7.214 -2.125 1.00 95.94 82 GLU A CA 1
ATOM 645 C C . GLU A 1 82 ? 2.543 -6.029 -1.515 1.00 95.94 82 GLU A C 1
ATOM 647 O O . GLU A 1 82 ? 1.913 -6.188 -0.471 1.00 95.94 82 GLU A O 1
ATOM 652 N N . THR A 1 83 ? 2.512 -4.879 -2.196 1.00 96.38 83 THR A N 1
ATOM 653 C CA . THR A 1 83 ? 1.690 -3.718 -1.811 1.00 96.38 83 THR A CA 1
ATOM 654 C C . THR A 1 83 ? 0.206 -4.085 -1.738 1.00 96.38 83 THR A C 1
ATOM 656 O O . THR A 1 83 ? -0.452 -3.835 -0.728 1.00 96.38 83 THR A O 1
ATOM 659 N N . ALA A 1 84 ? -0.328 -4.767 -2.757 1.00 97.25 84 ALA A N 1
ATOM 660 C CA . ALA A 1 84 ? -1.719 -5.219 -2.749 1.00 97.25 84 ALA A CA 1
ATOM 661 C C . ALA A 1 84 ? -1.989 -6.262 -1.647 1.00 97.25 84 ALA A C 1
ATOM 663 O O . ALA A 1 84 ? -3.072 -6.289 -1.062 1.00 97.25 84 ALA A O 1
ATOM 664 N N . ALA A 1 85 ? -1.033 -7.149 -1.360 1.00 97.44 85 ALA A N 1
ATOM 665 C CA . ALA A 1 85 ? -1.156 -8.130 -0.284 1.00 97.44 85 ALA A CA 1
ATOM 666 C C . ALA A 1 85 ? -1.158 -7.462 1.101 1.00 97.44 85 ALA A C 1
ATOM 668 O O . ALA A 1 85 ? -2.019 -7.781 1.922 1.00 97.44 85 ALA A O 1
ATOM 669 N N . ALA A 1 86 ? -0.254 -6.507 1.335 1.00 97.06 86 ALA A N 1
ATOM 670 C CA . ALA A 1 86 ? -0.204 -5.718 2.561 1.00 97.06 86 ALA A CA 1
ATOM 671 C C . ALA A 1 86 ? -1.506 -4.934 2.766 1.00 97.06 86 ALA A C 1
ATOM 673 O O . ALA A 1 86 ? -2.124 -5.045 3.822 1.00 97.06 86 ALA A O 1
ATOM 674 N N . ALA A 1 87 ? -1.996 -4.246 1.732 1.00 97.62 87 ALA A N 1
ATOM 675 C CA . ALA A 1 87 ? -3.245 -3.496 1.808 1.00 97.62 87 ALA A CA 1
ATOM 676 C C . ALA A 1 87 ? -4.455 -4.385 2.140 1.00 97.62 87 ALA A C 1
ATOM 678 O O . ALA A 1 87 ? -5.214 -4.077 3.061 1.00 97.62 87 ALA A O 1
ATOM 679 N N . ARG A 1 88 ? -4.601 -5.543 1.478 1.00 98.06 88 ARG A N 1
ATOM 680 C CA . ARG A 1 88 ? -5.662 -6.512 1.818 1.00 98.06 88 ARG A CA 1
ATOM 681 C C . ARG A 1 88 ? -5.530 -7.053 3.237 1.00 98.06 88 ARG A C 1
ATOM 683 O O . ARG A 1 88 ? -6.540 -7.275 3.902 1.00 98.06 88 ARG A O 1
ATOM 690 N N . ARG A 1 89 ? -4.301 -7.258 3.712 1.00 96.94 89 ARG A N 1
ATOM 691 C CA . ARG A 1 89 ? -4.061 -7.692 5.087 1.00 96.94 89 ARG A CA 1
ATOM 692 C C . ARG A 1 89 ? -4.509 -6.632 6.088 1.00 96.94 89 ARG A C 1
ATOM 694 O O . ARG A 1 89 ? -5.250 -6.969 7.006 1.00 96.94 89 ARG A O 1
ATOM 701 N N . VAL A 1 90 ? -4.149 -5.366 5.875 1.00 96.12 90 VAL A N 1
ATOM 702 C CA . VAL A 1 90 ? -4.616 -4.259 6.722 1.00 96.12 90 VAL A CA 1
ATOM 703 C C . VAL A 1 90 ? -6.139 -4.184 6.726 1.00 96.12 90 VAL A C 1
ATOM 705 O O . VAL A 1 90 ? -6.726 -4.149 7.805 1.00 96.12 90 VAL A O 1
ATOM 708 N N . LEU A 1 91 ? -6.798 -4.270 5.565 1.00 95.81 91 LEU A N 1
ATOM 709 C CA . LEU A 1 91 ? -8.266 -4.306 5.482 1.00 95.81 91 LEU A CA 1
ATOM 710 C C . LEU A 1 91 ? -8.879 -5.409 6.361 1.00 95.81 91 LEU A C 1
ATOM 712 O O . LEU A 1 91 ? -9.908 -5.176 6.997 1.00 95.81 91 LEU A O 1
ATOM 716 N N . GLY A 1 92 ? -8.229 -6.574 6.446 1.00 94.69 92 GLY A N 1
ATOM 717 C CA . GLY A 1 92 ? -8.630 -7.681 7.319 1.00 94.69 92 GLY A CA 1
ATOM 718 C C . GLY A 1 92 ? -8.498 -7.390 8.820 1.00 94.69 92 GLY A C 1
ATOM 719 O O . GLY A 1 92 ? -9.228 -7.977 9.613 1.00 94.69 92 GLY A O 1
ATOM 720 N N . THR A 1 93 ? -7.619 -6.464 9.213 1.00 94.12 93 THR A N 1
ATOM 721 C CA . THR A 1 93 ? -7.441 -6.035 10.615 1.00 94.12 93 THR A CA 1
ATOM 722 C C . THR A 1 93 ? -8.371 -4.890 11.033 1.00 94.12 93 THR A C 1
ATOM 724 O O . THR A 1 93 ? -8.514 -4.616 12.226 1.00 94.12 93 THR A O 1
ATOM 727 N N . LEU A 1 94 ? -9.018 -4.205 10.079 1.00 93.25 94 LEU A N 1
ATOM 728 C CA . LEU A 1 94 ? -9.871 -3.051 10.371 1.00 93.25 94 LEU A CA 1
ATOM 729 C C . LEU A 1 94 ? -11.279 -3.479 10.814 1.00 93.25 94 LEU A C 1
ATOM 731 O O . LEU A 1 94 ? -12.004 -4.123 10.044 1.00 93.25 94 LEU A O 1
ATOM 735 N N . PRO A 1 95 ? -11.753 -3.051 11.998 1.00 89.50 95 PRO A N 1
ATOM 736 C CA . PRO A 1 95 ? -13.016 -3.522 12.558 1.00 89.50 95 PRO A CA 1
ATOM 737 C C . PRO A 1 95 ? -14.205 -3.035 11.726 1.00 89.50 95 PRO A C 1
ATOM 739 O O . PRO A 1 95 ? -14.355 -1.839 11.498 1.00 89.50 95 PRO A O 1
ATOM 742 N N . GLN A 1 96 ? -15.083 -3.943 11.289 1.00 84.06 96 GLN A N 1
ATOM 743 C CA . GLN A 1 96 ? -16.294 -3.585 10.522 1.00 84.06 96 GLN A CA 1
ATOM 744 C C . GLN A 1 96 ? -17.225 -2.630 11.290 1.00 84.06 96 GLN A C 1
ATOM 746 O O . GLN A 1 96 ? -17.964 -1.854 10.693 1.00 84.06 96 GLN A O 1
ATOM 751 N N . SER A 1 97 ? -17.171 -2.679 12.622 1.00 77.69 97 SER A N 1
ATOM 752 C CA . SER A 1 97 ? -17.860 -1.766 13.528 1.00 77.69 97 SER A CA 1
ATOM 753 C C . SER A 1 97 ? -17.003 -1.525 14.769 1.00 77.69 97 SER A C 1
ATOM 755 O O . SER A 1 97 ? -16.451 -2.479 15.316 1.00 77.69 97 SER A O 1
ATOM 757 N N . GLY A 1 98 ? -16.950 -0.285 15.256 1.00 82.31 98 GLY A N 1
ATOM 758 C CA . GLY A 1 98 ? -16.169 0.084 16.442 1.00 82.31 98 GLY A CA 1
ATOM 759 C C . GLY A 1 98 ? -14.903 0.861 16.092 1.00 82.31 98 GLY A C 1
ATOM 760 O O . GLY A 1 98 ? -14.798 1.408 15.000 1.00 82.31 98 GLY A O 1
ATOM 761 N N . THR A 1 99 ? -13.990 0.958 17.056 1.00 88.69 99 THR A N 1
ATOM 762 C CA . THR A 1 99 ? -12.805 1.835 16.999 1.00 88.69 99 THR A CA 1
ATOM 763 C C . THR A 1 99 ? -11.503 1.119 17.348 1.00 88.69 99 THR A C 1
ATOM 765 O O . THR A 1 99 ? -10.437 1.720 17.306 1.00 88.69 99 THR A O 1
ATOM 768 N N . VAL A 1 100 ? -11.567 -0.158 17.730 1.00 89.06 100 VAL A N 1
ATOM 769 C CA . VAL A 1 100 ? -10.406 -0.903 18.227 1.00 89.06 100 VAL A CA 1
ATOM 770 C C . VAL A 1 100 ? -9.810 -1.743 17.107 1.00 89.06 100 VAL A C 1
ATOM 772 O O . VAL A 1 100 ? -10.491 -2.597 16.544 1.00 89.06 100 VAL A O 1
ATOM 775 N N . VAL A 1 101 ? -8.531 -1.515 16.828 1.00 90.25 101 VAL A N 1
ATOM 776 C CA . VAL A 1 101 ? -7.722 -2.297 15.892 1.00 90.25 101 VAL A CA 1
ATOM 777 C C . VAL A 1 101 ? -6.802 -3.207 16.695 1.00 90.25 101 VAL A C 1
ATOM 779 O O . VAL A 1 101 ? -6.105 -2.754 17.608 1.00 90.25 101 VAL A O 1
ATOM 782 N N . LEU A 1 102 ? -6.785 -4.491 16.347 1.00 88.56 102 LEU A N 1
ATOM 783 C CA . LEU A 1 102 ? -5.891 -5.483 16.932 1.00 88.56 102 LEU A CA 1
ATOM 784 C C . LEU A 1 102 ? -4.956 -6.019 15.845 1.00 88.56 102 LEU A C 1
ATOM 786 O O . LEU A 1 102 ? -5.406 -6.557 14.840 1.00 88.56 102 LEU A O 1
ATOM 790 N N . LEU A 1 103 ? -3.654 -5.881 16.080 1.00 91.12 103 LEU A N 1
ATOM 791 C CA . LEU A 1 103 ? -2.594 -6.485 15.275 1.00 91.12 103 LEU A CA 1
ATOM 792 C C . LEU A 1 103 ? -2.084 -7.708 16.031 1.00 91.12 103 LEU A C 1
ATOM 794 O O . LEU A 1 103 ? -1.425 -7.568 17.069 1.00 91.12 103 LEU A O 1
ATOM 798 N N . GLU A 1 104 ? -2.447 -8.894 15.560 1.00 88.94 104 GLU A N 1
ATOM 799 C CA . GLU A 1 104 ? -2.216 -10.163 16.257 1.00 88.94 104 GLU A CA 1
ATOM 800 C C . GLU A 1 104 ? -0.815 -10.723 16.007 1.00 88.94 104 GLU A C 1
ATOM 802 O O . GLU A 1 104 ? -0.308 -11.513 16.801 1.00 88.94 104 GLU A O 1
ATOM 807 N N . SER A 1 105 ? -0.169 -10.299 14.922 1.00 90.56 105 SER A N 1
ATOM 808 C CA . SER A 1 105 ? 1.108 -10.843 14.474 1.00 90.56 105 SER A CA 1
ATOM 809 C C . SER A 1 105 ? 2.082 -9.768 13.996 1.00 90.56 105 SER A C 1
ATOM 811 O O . SER A 1 105 ? 1.680 -8.675 13.599 1.00 90.56 105 SER A O 1
ATOM 813 N N . ALA A 1 106 ? 3.375 -10.109 13.969 1.00 89.56 106 ALA A N 1
ATOM 814 C CA . ALA A 1 106 ? 4.403 -9.265 13.356 1.00 89.56 106 ALA A CA 1
ATOM 815 C C . ALA A 1 106 ? 4.081 -8.963 11.882 1.00 89.56 106 ALA A C 1
ATOM 817 O O . ALA A 1 106 ? 4.218 -7.833 11.441 1.00 89.56 106 ALA A O 1
ATOM 818 N N . GLN A 1 107 ? 3.517 -9.937 11.159 1.00 92.19 107 GLN A N 1
ATOM 819 C CA . GLN A 1 107 ? 3.076 -9.751 9.774 1.00 92.19 107 GLN A CA 1
ATOM 820 C C . GLN A 1 107 ? 1.973 -8.693 9.623 1.00 92.19 107 GLN A C 1
ATOM 822 O O . GLN A 1 107 ? 1.890 -8.051 8.578 1.00 92.19 107 GLN A O 1
ATOM 827 N N . ASP A 1 108 ? 1.106 -8.519 10.627 1.00 93.25 108 ASP A N 1
ATOM 828 C CA . ASP A 1 108 ? 0.123 -7.432 10.607 1.00 93.25 108 ASP A CA 1
ATOM 829 C C . ASP A 1 108 ? 0.829 -6.090 10.770 1.00 93.25 108 ASP A C 1
ATOM 831 O O . ASP A 1 108 ? 0.552 -5.164 10.019 1.00 93.25 108 ASP A O 1
ATOM 835 N N . VAL A 1 109 ? 1.782 -6.000 11.701 1.00 91.88 109 VAL A N 1
ATOM 836 C CA . VAL A 1 109 ? 2.581 -4.783 11.905 1.00 91.88 109 VAL A CA 1
ATOM 837 C C . VAL A 1 109 ? 3.353 -4.423 10.632 1.00 91.88 109 VAL A C 1
ATOM 839 O O . VAL A 1 109 ? 3.281 -3.280 10.190 1.00 91.88 109 VAL A O 1
ATOM 842 N N . ASP A 1 110 ? 3.997 -5.397 9.989 1.00 93.06 110 ASP A N 1
ATOM 843 C CA . ASP A 1 110 ? 4.730 -5.198 8.734 1.00 93.06 110 ASP A CA 1
ATOM 844 C C . ASP A 1 110 ? 3.809 -4.729 7.603 1.00 93.06 110 ASP A C 1
ATOM 846 O O . ASP A 1 110 ? 4.146 -3.803 6.863 1.00 93.06 110 ASP A O 1
ATOM 850 N N . ALA A 1 111 ? 2.618 -5.326 7.480 1.00 95.56 111 ALA A N 1
ATOM 851 C CA . ALA A 1 111 ? 1.639 -4.920 6.478 1.00 95.56 111 ALA A CA 1
ATOM 852 C C . ALA A 1 111 ? 1.117 -3.499 6.714 1.00 95.56 111 ALA A C 1
ATOM 854 O O . ALA A 1 111 ? 0.919 -2.763 5.751 1.00 95.56 111 ALA A O 1
ATOM 855 N N . TRP A 1 112 ? 0.928 -3.101 7.973 1.00 95.12 112 TRP A N 1
ATOM 856 C CA . TRP A 1 112 ? 0.565 -1.731 8.331 1.00 95.12 112 TRP A CA 1
ATOM 857 C C . TRP A 1 112 ? 1.682 -0.738 8.009 1.00 95.12 112 TRP A C 1
ATOM 859 O O . TRP A 1 112 ? 1.418 0.267 7.354 1.00 95.12 112 TRP A O 1
ATOM 869 N N . CYS A 1 113 ? 2.924 -1.029 8.406 1.00 93.94 113 CYS A N 1
ATOM 870 C CA . CYS A 1 113 ? 4.083 -0.192 8.086 1.00 93.94 113 CYS A CA 1
ATOM 871 C C . CYS A 1 113 ? 4.235 -0.010 6.574 1.00 93.94 113 CYS A C 1
ATOM 873 O O . CYS A 1 113 ? 4.384 1.114 6.097 1.00 93.94 113 CYS A O 1
ATOM 875 N N . ARG A 1 114 ? 4.133 -1.110 5.818 1.00 95.31 114 ARG A N 1
ATOM 876 C CA . ARG A 1 114 ? 4.205 -1.073 4.360 1.00 95.31 114 ARG A CA 1
ATOM 877 C C . ARG A 1 114 ? 3.055 -0.287 3.746 1.00 95.31 114 ARG A C 1
ATOM 879 O O . ARG A 1 114 ? 3.317 0.568 2.914 1.00 95.31 114 ARG A O 1
ATOM 886 N N . LEU A 1 115 ? 1.807 -0.551 4.149 1.00 96.81 115 LEU A N 1
ATOM 887 C CA . LEU A 1 115 ? 0.650 0.183 3.633 1.00 96.81 115 LEU A CA 1
ATOM 888 C C . LEU A 1 115 ? 0.851 1.686 3.822 1.00 96.81 115 LEU A C 1
ATOM 890 O O . LEU A 1 115 ? 0.668 2.438 2.875 1.00 96.81 115 LEU A O 1
ATOM 894 N N . ILE A 1 116 ? 1.216 2.121 5.030 1.00 95.12 116 ILE A N 1
ATOM 895 C CA . ILE A 1 116 ? 1.359 3.549 5.310 1.00 95.12 116 ILE A CA 1
ATOM 896 C C . ILE A 1 116 ? 2.495 4.157 4.476 1.00 95.12 116 ILE A C 1
ATOM 898 O O . ILE A 1 116 ? 2.292 5.214 3.883 1.00 95.12 116 ILE A O 1
ATOM 902 N N . GLY A 1 117 ? 3.647 3.483 4.373 1.00 93.81 117 GLY A N 1
ATOM 903 C CA . GLY A 1 117 ? 4.744 3.921 3.502 1.00 93.81 117 GLY A CA 1
ATOM 904 C C . GLY A 1 117 ? 4.316 4.041 2.036 1.00 93.81 117 GLY A C 1
ATOM 905 O O . GLY A 1 117 ? 4.530 5.078 1.414 1.00 93.81 117 GLY A O 1
ATOM 906 N N . ASP A 1 118 ? 3.612 3.033 1.514 1.00 96.06 118 ASP A N 1
ATOM 907 C CA . ASP A 1 118 ? 3.111 3.017 0.136 1.00 96.06 118 ASP A CA 1
ATOM 908 C C . ASP A 1 118 ? 2.081 4.137 -0.113 1.00 96.06 118 ASP A C 1
ATOM 910 O O . ASP A 1 118 ? 2.082 4.751 -1.180 1.00 96.06 118 ASP A O 1
ATOM 914 N N . VAL A 1 119 ? 1.217 4.447 0.863 1.00 95.19 119 VAL A N 1
ATOM 915 C CA . VAL A 1 119 ? 0.275 5.577 0.769 1.00 95.19 119 VAL A CA 1
ATOM 916 C C . VAL A 1 119 ? 1.025 6.906 0.755 1.00 95.19 119 VAL A C 1
ATOM 918 O O . VAL A 1 119 ? 0.740 7.742 -0.097 1.00 95.19 119 VAL A O 1
ATOM 921 N N . LEU A 1 120 ? 1.987 7.104 1.661 1.00 92.50 120 LEU A N 1
ATOM 922 C CA . LEU A 1 120 ? 2.776 8.337 1.726 1.00 92.50 120 LEU A CA 1
ATOM 923 C C . LEU A 1 120 ? 3.555 8.578 0.425 1.00 92.50 120 LEU A C 1
ATOM 925 O O . LEU A 1 120 ? 3.539 9.695 -0.092 1.00 92.50 120 LEU A O 1
ATOM 929 N N . ALA A 1 121 ? 4.154 7.530 -0.146 1.00 92.06 121 ALA A N 1
ATOM 930 C CA . ALA A 1 121 ? 4.839 7.599 -1.435 1.00 92.06 121 ALA A CA 1
ATOM 931 C C . ALA A 1 121 ? 3.874 7.911 -2.591 1.00 92.06 121 ALA A C 1
ATOM 933 O O . ALA A 1 121 ? 4.183 8.706 -3.476 1.00 92.06 121 ALA A O 1
ATOM 934 N N . ALA A 1 122 ? 2.675 7.322 -2.580 1.00 92.44 122 ALA A N 1
ATOM 935 C CA . ALA A 1 122 ? 1.662 7.584 -3.599 1.00 92.44 122 ALA A CA 1
ATOM 936 C C . ALA A 1 122 ? 1.068 9.001 -3.521 1.00 92.44 122 ALA A C 1
ATOM 938 O O . ALA A 1 122 ? 0.630 9.523 -4.546 1.00 92.44 122 ALA A O 1
ATOM 939 N N . LEU A 1 123 ? 1.022 9.608 -2.331 1.00 88.62 123 LEU A N 1
ATOM 940 C CA . LEU A 1 123 ? 0.596 10.998 -2.142 1.00 88.62 123 LEU A CA 1
ATOM 941 C C . LEU A 1 123 ? 1.676 11.997 -2.590 1.00 88.62 123 LEU A C 1
ATOM 943 O O . LEU A 1 123 ? 1.322 13.072 -3.069 1.00 88.62 123 LEU A O 1
ATOM 947 N N . HIS A 1 124 ? 2.958 11.612 -2.535 1.00 81.06 124 HIS A N 1
ATOM 948 C CA . HIS A 1 124 ? 4.099 12.444 -2.943 1.00 81.06 124 HIS A CA 1
ATOM 949 C C . HIS A 1 124 ? 4.958 11.790 -4.025 1.00 81.06 124 HIS A C 1
ATOM 951 O O . HIS A 1 124 ? 6.101 11.392 -3.782 1.00 81.06 124 HIS A O 1
ATOM 957 N N . PRO A 1 125 ? 4.442 11.692 -5.256 1.00 71.69 125 PRO A N 1
ATOM 958 C CA . PRO A 1 125 ? 5.155 11.009 -6.322 1.00 71.69 125 PRO A CA 1
ATOM 959 C C . PRO A 1 125 ? 6.461 11.703 -6.750 1.00 71.69 125 PRO A C 1
ATOM 961 O O . PRO A 1 125 ? 7.359 11.062 -7.307 1.00 71.69 125 PRO A O 1
ATOM 964 N N . HIS A 1 126 ? 6.580 13.002 -6.464 1.00 62.4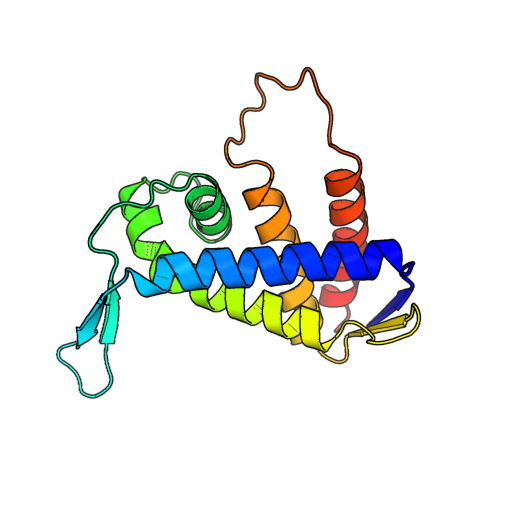4 126 HIS A N 1
ATOM 965 C CA . HIS A 1 126 ? 7.784 13.800 -6.644 1.00 62.44 126 HIS A CA 1
ATOM 966 C C . HIS A 1 126 ? 8.308 14.177 -5.263 1.00 62.44 126 HIS A C 1
ATOM 968 O O . HIS A 1 126 ? 7.709 15.002 -4.581 1.00 62.44 126 HIS A O 1
ATOM 974 N N . GLY A 1 127 ? 9.427 13.596 -4.839 1.00 53.47 127 GLY A N 1
ATOM 975 C CA . GLY A 1 127 ? 10.149 14.036 -3.641 1.00 53.47 127 GLY A CA 1
ATOM 976 C C . GLY A 1 127 ? 10.815 15.407 -3.824 1.00 53.47 127 GLY A C 1
ATOM 977 O O . GLY A 1 127 ? 11.981 15.562 -3.468 1.00 53.47 127 GLY A O 1
ATOM 978 N N . ASP A 1 128 ? 10.126 16.376 -4.434 1.00 46.12 128 ASP A N 1
ATOM 979 C CA . ASP A 1 128 ? 10.644 17.720 -4.651 1.00 46.12 128 ASP A CA 1
ATOM 980 C C . ASP A 1 128 ? 10.550 18.512 -3.349 1.00 46.12 128 ASP A C 1
ATOM 982 O O . ASP A 1 128 ? 9.599 19.233 -3.060 1.00 46.12 128 ASP A O 1
ATOM 986 N N . CYS A 1 129 ? 11.640 18.442 -2.592 1.00 45.03 129 CYS A N 1
ATOM 987 C CA . CYS A 1 129 ? 11.989 19.348 -1.501 1.00 45.03 129 CYS A CA 1
ATOM 988 C C . CYS A 1 129 ? 12.090 20.832 -1.934 1.00 45.03 129 CYS A C 1
ATOM 990 O O . CYS A 1 129 ? 12.582 21.655 -1.160 1.00 45.03 129 CYS A O 1
ATOM 992 N N . CYS A 1 130 ? 11.707 21.181 -3.166 1.00 42.53 130 CYS A N 1
ATOM 993 C CA . CYS A 1 130 ? 11.916 22.495 -3.766 1.00 42.53 130 CYS A CA 1
ATOM 994 C C . CYS A 1 130 ? 10.639 23.331 -3.937 1.00 42.53 130 CYS A C 1
ATOM 996 O O . CYS A 1 130 ? 10.784 24.541 -4.069 1.00 42.53 130 CYS A O 1
ATOM 998 N N . ASP A 1 131 ? 9.441 22.748 -3.806 1.00 44.53 131 ASP A N 1
ATOM 999 C CA . ASP A 1 131 ? 8.158 23.477 -3.859 1.00 44.53 131 ASP A CA 1
ATOM 1000 C C . ASP A 1 131 ? 7.329 23.302 -2.568 1.00 44.53 131 ASP A C 1
ATOM 1002 O O . ASP A 1 131 ? 6.099 23.300 -2.582 1.00 44.53 131 ASP A O 1
ATOM 1006 N N . ALA A 1 132 ? 7.991 23.170 -1.415 1.00 46.50 132 ALA A N 1
ATOM 1007 C CA . ALA A 1 132 ? 7.328 23.158 -0.109 1.00 46.50 132 ALA A CA 1
ATOM 1008 C C . ALA A 1 132 ? 6.876 24.575 0.311 1.00 46.50 132 ALA A C 1
ATOM 1010 O O . ALA A 1 132 ? 7.317 25.100 1.334 1.00 46.50 132 ALA A O 1
ATOM 1011 N N . GLU A 1 133 ? 6.021 25.224 -0.484 1.00 49.91 133 GLU A N 1
ATOM 1012 C CA . GLU A 1 133 ? 5.176 26.307 0.043 1.00 49.91 133 GLU A CA 1
ATOM 1013 C C . GLU A 1 133 ? 3.988 25.744 0.839 1.00 49.91 133 GLU A C 1
ATOM 1015 O O . GLU A 1 133 ? 3.510 26.397 1.768 1.00 49.91 133 GLU A O 1
ATOM 1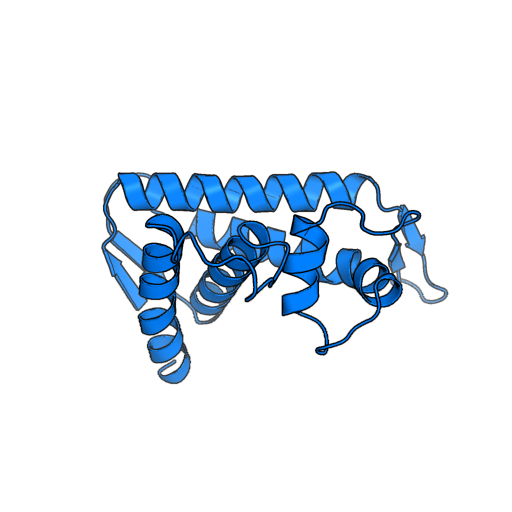020 N N . ASP A 1 134 ? 3.600 24.493 0.574 1.00 52.75 134 ASP A N 1
ATOM 1021 C CA . ASP A 1 134 ? 2.602 23.758 1.342 1.00 52.75 134 ASP A CA 1
ATOM 1022 C C . ASP A 1 134 ? 3.302 22.695 2.206 1.00 52.75 134 ASP A C 1
ATOM 1024 O O . ASP A 1 134 ? 3.908 21.748 1.708 1.00 52.75 134 ASP A O 1
ATOM 1028 N N . GLY A 1 135 ? 3.283 22.890 3.528 1.00 53.41 135 GLY A N 1
ATOM 1029 C CA . GLY A 1 135 ? 3.776 21.905 4.498 1.00 53.41 135 GLY A CA 1
ATOM 1030 C C . GLY A 1 135 ? 2.978 20.588 4.466 1.00 53.41 135 GLY A C 1
ATOM 1031 O O . GLY A 1 135 ? 1.989 20.492 3.739 1.00 53.41 135 GLY A O 1
ATOM 1032 N N . PRO A 1 136 ? 3.363 19.583 5.279 1.00 59.25 136 PRO A N 1
ATOM 1033 C CA . PRO A 1 136 ? 2.726 18.270 5.248 1.00 59.25 136 PRO A CA 1
ATOM 1034 C C . PRO A 1 136 ? 1.214 18.385 5.446 1.00 59.25 136 PRO A C 1
ATOM 1036 O O . PRO A 1 136 ? 0.740 19.109 6.333 1.00 59.25 136 PRO A O 1
ATOM 1039 N N . THR A 1 137 ? 0.445 17.668 4.628 1.00 71.94 137 THR A N 1
ATOM 1040 C CA . THR A 1 137 ? -1.013 17.686 4.747 1.00 71.94 137 THR A CA 1
ATOM 1041 C C . THR A 1 137 ? -1.453 17.059 6.073 1.00 71.94 137 THR A C 1
ATOM 1043 O O . THR A 1 137 ? -0.726 16.301 6.731 1.00 71.94 137 THR A O 1
ATOM 1046 N N . SER A 1 138 ? -2.688 17.353 6.493 1.00 78.56 138 SER A N 1
ATOM 1047 C CA . SER A 1 138 ? -3.266 16.744 7.698 1.00 78.56 138 SER A CA 1
ATOM 1048 C C . SER A 1 138 ? -3.317 15.214 7.615 1.00 78.56 138 SER A C 1
ATOM 1050 O O . SER A 1 138 ? -3.180 14.552 8.642 1.00 78.56 138 SER A O 1
ATOM 1052 N N . ALA A 1 139 ? -3.469 14.653 6.410 1.00 78.62 139 ALA A N 1
ATOM 1053 C CA . ALA A 1 139 ? -3.483 13.214 6.174 1.00 78.62 139 ALA A CA 1
ATOM 1054 C C . ALA A 1 139 ? -2.092 12.584 6.337 1.00 78.62 139 ALA A C 1
ATOM 1056 O O . ALA A 1 139 ? -1.972 11.519 6.936 1.00 78.62 139 ALA A O 1
ATOM 1057 N N . GLU A 1 140 ? -1.036 13.246 5.869 1.00 81.25 140 GLU A N 1
ATOM 1058 C CA . GLU A 1 140 ? 0.342 12.755 5.997 1.00 81.25 140 GLU A CA 1
ATOM 1059 C C . GLU A 1 140 ? 0.811 12.770 7.440 1.00 81.25 140 GLU A C 1
ATOM 1061 O O . GLU A 1 140 ? 1.253 11.749 7.958 1.00 81.25 140 GLU A O 1
ATOM 1066 N N . THR A 1 141 ? 0.623 13.904 8.120 1.00 84.44 141 THR A N 1
ATOM 1067 C CA . THR A 1 141 ? 0.981 14.044 9.537 1.00 84.44 141 THR A CA 1
ATOM 1068 C C . THR A 1 141 ? 0.268 12.981 10.375 1.00 84.44 141 THR A C 1
ATOM 1070 O O . THR A 1 141 ? 0.832 12.404 11.307 1.00 84.44 141 THR A O 1
ATOM 1073 N N . TRP A 1 142 ? -0.988 12.693 10.028 1.00 88.38 142 TRP A N 1
ATOM 1074 C CA . TRP A 1 142 ? -1.760 11.634 10.655 1.00 88.38 142 TRP A CA 1
ATOM 1075 C C . TRP A 1 142 ? -1.185 10.238 10.363 1.00 88.38 142 TRP A C 1
ATOM 1077 O O . TRP A 1 142 ? -0.929 9.489 11.306 1.00 88.38 142 TRP A O 1
ATOM 1087 N N . LEU A 1 143 ? -0.907 9.897 9.104 1.00 87.50 143 LEU A N 1
ATOM 1088 C CA . LEU A 1 143 ? -0.306 8.615 8.715 1.00 87.50 143 LEU A CA 1
ATOM 1089 C C . LEU A 1 143 ? 1.063 8.387 9.382 1.00 87.50 143 LEU A C 1
ATOM 1091 O O . LEU A 1 143 ? 1.317 7.319 9.944 1.00 87.50 143 LEU A O 1
ATOM 1095 N N . GLU A 1 144 ? 1.920 9.405 9.414 1.00 86.56 144 GLU A N 1
ATOM 1096 C CA . GLU A 1 144 ? 3.207 9.366 10.115 1.00 86.56 144 GLU A CA 1
ATOM 1097 C C . GLU A 1 144 ? 3.043 9.140 11.625 1.00 86.56 144 GLU A C 1
ATOM 1099 O O . GLU A 1 144 ? 3.822 8.407 12.247 1.00 86.56 144 GLU A O 1
ATOM 1104 N N . SER A 1 145 ? 1.999 9.721 12.228 1.00 86.94 145 SER A N 1
ATOM 1105 C CA . SER A 1 145 ? 1.695 9.514 13.646 1.00 86.94 145 SER A CA 1
ATOM 1106 C C . SER A 1 145 ? 1.337 8.058 13.970 1.00 86.94 145 SER A C 1
ATOM 1108 O O . SER A 1 145 ? 1.630 7.596 15.075 1.00 86.94 145 SER A O 1
ATOM 1110 N N . LEU A 1 146 ? 0.782 7.314 13.003 1.00 85.06 146 LEU A N 1
ATOM 1111 C CA . LEU A 1 146 ? 0.479 5.886 13.131 1.00 85.06 146 LEU A CA 1
ATOM 1112 C C . LEU A 1 146 ? 1.729 5.008 12.969 1.00 85.06 146 LEU A C 1
ATOM 1114 O O . LEU A 1 146 ? 1.841 3.981 13.639 1.00 85.06 146 LEU A O 1
ATOM 1118 N N . LEU A 1 147 ? 2.695 5.415 12.137 1.00 83.38 147 LEU A N 1
ATOM 1119 C CA . LEU A 1 147 ? 3.937 4.666 11.905 1.00 83.38 147 LEU A CA 1
ATOM 1120 C C . LEU A 1 147 ? 4.812 4.555 13.153 1.00 83.38 147 LEU A C 1
ATOM 1122 O O . LEU A 1 147 ? 5.348 3.486 13.447 1.00 83.38 147 LEU A O 1
ATOM 1126 N N . ARG A 1 148 ? 4.974 5.646 13.908 1.00 80.25 148 ARG A N 1
ATOM 1127 C CA . ARG A 1 148 ? 5.906 5.668 15.048 1.00 80.25 148 ARG A CA 1
ATOM 1128 C C . ARG A 1 148 ? 5.581 4.589 16.104 1.00 80.25 148 ARG A C 1
ATOM 1130 O O . ARG A 1 148 ? 6.501 3.863 16.481 1.00 80.25 148 ARG A O 1
ATOM 1137 N N . PRO A 1 149 ? 4.330 4.426 16.579 1.00 79.94 149 PRO A N 1
ATOM 1138 C CA . PRO A 1 149 ? 3.968 3.334 17.483 1.00 79.94 149 PRO A CA 1
ATOM 1139 C C . PRO A 1 149 ? 4.206 1.940 16.894 1.00 79.94 149 PRO A C 1
ATOM 1141 O O . PRO A 1 149 ? 4.673 1.057 17.615 1.00 79.94 149 PRO A O 1
ATOM 1144 N N . LEU A 1 150 ? 3.922 1.745 15.600 1.00 80.25 150 LEU A N 1
ATOM 1145 C CA . LEU A 1 150 ? 4.100 0.463 14.911 1.00 80.25 150 LEU A CA 1
ATOM 1146 C C . LEU A 1 150 ? 5.567 0.032 14.891 1.00 80.25 150 LEU A C 1
ATOM 1148 O O . LEU A 1 150 ? 5.874 -1.099 15.258 1.00 80.25 150 LEU A O 1
ATOM 1152 N N . LEU A 1 151 ? 6.474 0.954 14.559 1.00 76.06 151 LEU A N 1
ATOM 1153 C CA . LEU A 1 151 ? 7.915 0.693 14.524 1.00 76.06 151 LEU A CA 1
ATOM 1154 C C . LEU A 1 151 ? 8.474 0.338 15.908 1.00 76.06 151 LEU A C 1
ATOM 1156 O O . LEU A 1 151 ? 9.289 -0.573 16.032 1.00 76.06 151 LEU A O 1
ATOM 1160 N N . VAL A 1 152 ? 8.001 1.005 16.966 1.00 75.19 152 VAL A N 1
ATOM 1161 C CA . VAL A 1 152 ? 8.385 0.659 18.345 1.00 75.19 152 VAL A CA 1
ATOM 1162 C C . VAL A 1 152 ? 7.880 -0.738 18.709 1.00 75.19 152 VAL A C 1
ATOM 1164 O O . VAL A 1 152 ? 8.629 -1.542 19.264 1.00 75.19 152 VAL A O 1
ATOM 1167 N N . GLY A 1 153 ? 6.633 -1.062 18.365 1.00 60.84 153 GLY A N 1
ATOM 1168 C CA . GLY A 1 153 ? 6.066 -2.383 18.632 1.00 60.84 153 GLY A CA 1
ATOM 1169 C C . GLY A 1 153 ? 6.713 -3.517 17.840 1.00 60.84 153 GLY A C 1
ATOM 1170 O O . GLY A 1 153 ? 6.838 -4.610 18.382 1.00 60.84 153 GLY A O 1
ATOM 1171 N N . ALA A 1 154 ? 7.163 -3.263 16.609 1.00 60.16 154 ALA A N 1
ATOM 1172 C CA . ALA A 1 154 ? 7.878 -4.241 15.787 1.00 60.16 154 ALA A CA 1
ATOM 1173 C C . ALA A 1 154 ? 9.210 -4.669 16.422 1.00 60.16 154 ALA A C 1
ATOM 1175 O O . ALA A 1 154 ? 9.592 -5.826 16.323 1.00 60.16 154 ALA A O 1
ATOM 1176 N N . THR A 1 155 ? 9.895 -3.761 17.128 1.00 60.84 155 THR A N 1
ATOM 1177 C CA . THR A 1 155 ? 11.142 -4.090 17.846 1.00 60.84 155 THR A CA 1
ATOM 1178 C C . THR A 1 155 ? 10.931 -4.856 19.156 1.00 60.84 155 THR A C 1
ATOM 1180 O O . THR A 1 155 ? 11.902 -5.317 19.754 1.00 60.84 155 THR A O 1
ATOM 1183 N N . ALA A 1 156 ? 9.684 -4.969 19.623 1.00 56.34 156 ALA A N 1
ATOM 1184 C CA . ALA A 1 156 ? 9.326 -5.599 20.893 1.00 56.34 156 ALA A CA 1
ATOM 1185 C C . ALA A 1 156 ? 8.676 -6.992 20.742 1.00 56.34 156 ALA A C 1
ATOM 1187 O O . ALA A 1 156 ? 8.382 -7.622 21.761 1.00 56.34 156 ALA A O 1
ATOM 1188 N N . LEU A 1 157 ? 8.431 -7.445 19.505 1.00 49.91 157 LEU A N 1
ATOM 1189 C CA . LEU A 1 157 ? 7.876 -8.759 19.142 1.00 49.91 157 LEU A CA 1
ATOM 1190 C C . LEU A 1 157 ? 8.981 -9.707 18.664 1.00 49.91 157 LEU A C 1
ATOM 1192 O O . LEU A 1 157 ? 8.841 -10.920 18.938 1.00 49.91 157 LEU A O 1
#

Organism: Lentzea aerocolonigenes (NCBI:txid68170)

pLDDT: mean 85.71, std 12.76, range [42.53, 98.06]

Sequence (157 aa):
MIGVMSRDEIELLRSYADGLVLLAERWLARCRWVTGSTRGSGRLFADEPVHDERIAAIVREHVPAGAADWEISWWAPVCLPETAAAARRVLGTLPQSGTVVLLESAQDVDAWCRLIGDVLAALHPHGDCCDAEDGPTSAETWLESLLRPLLVGATAL

Radius of gyration: 16.86 Å; chains: 1; bounding box: 37×52×43 Å

Foldseek 3Di:
DKDFADPVRLVVLLVLLVVLLCVLVVQQVQWDWAADPDVPDIFTAHPDFPPLLLLLLLLCVVDDHPDDSVVSRVCSRVRSVVLNVLSVLQVVQRDPDHTMGDDPDLSVLVSLLSSLSSSLSSVCSDPPPPPVPDDDDPVNVVSVVVNVVSVVVNVVD

Secondary structure (DSSP, 8-state):
-EEE--HHHHHHHHHHHHHHHHHHHHHHTTSEEEE-SSTT-EEEE-SS----HHHHHHHHHTS-TT--HHHHHHHHHHHHHHHHHHHHHHHHHS-SSSSEEE--SHHHHHHHHHHHHHHHHHH-SS--TT-TTS---HHHHHHHHHHHHHHHHHTT-